Protein AF-A0A7C3FWZ3-F1 (afdb_monomer)

Nearest PDB structures (foldseek):
  8wqk-assembly2_B  TM=5.902E-01  e=4.882E+00  Porcine epidemic diarrhea virus
  1sfx-assembly1_A  TM=4.108E-01  e=3.159E+00  Archaeoglobus fulgidus DSM 4304
  8xu8-assembly1_SK  TM=3.713E-01  e=8.723E+00  Saccharomyces cerevisiae S288C
  8h4i-assembly1_R  TM=2.753E-01  e=5.644E+00  Homo sapiens

Sequence (38 aa):
NLYKDVVFAKKYLQQKKFRVTITGKDYIFVTATSIRKN

pLDDT: mean 89.81, std 8.81, range [60.34, 96.5]

Secondary structure (DSSP, 8-state):
-HHHHHHHHHHHHHHTTEEEEEE-SSS-EEEEEE----

Mean predicted aligned error: 3.89 Å

Organism: NCBI:txid202747

Solvent-accessible surface area (backbone atoms only — not comparable to full-atom values): 2417 Å² total; per-residue (Å²): 112,70,69,59,54,55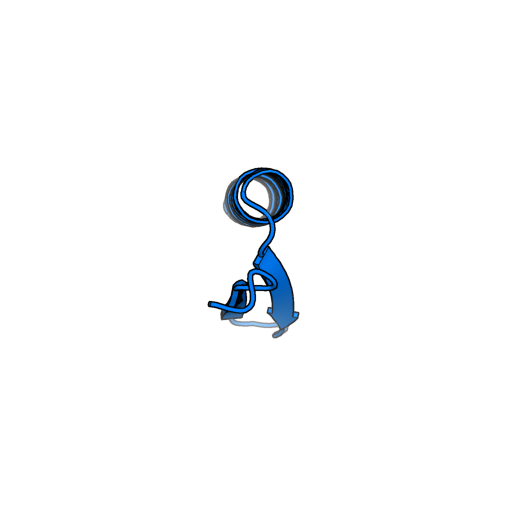,54,47,51,48,53,55,41,44,75,72,45,27,53,69,48,76,46,74,89,93,54,82,45,79,48,74,42,75,64,70,74,130

Structure (mmCIF, N/CA/C/O backbone):
data_AF-A0A7C3FWZ3-F1
#
_entry.id   AF-A0A7C3FWZ3-F1
#
loop_
_atom_site.group_PDB
_atom_site.id
_atom_site.type_symbol
_atom_site.label_atom_id
_atom_site.label_alt_id
_atom_site.label_comp_id
_atom_site.label_asym_id
_atom_site.label_entity_id
_atom_site.label_seq_id
_atom_site.pdbx_PDB_ins_code
_atom_site.Cartn_x
_atom_site.Cartn_y
_atom_site.Cartn_z
_atom_site.occupancy
_atom_site.B_iso_or_equiv
_atom_site.auth_seq_id
_atom_site.auth_comp_id
_atom_site.auth_asym_id
_atom_site.auth_atom_id
_atom_site.pdbx_PDB_model_num
ATOM 1 N N . ASN A 1 1 ? -2.077 3.441 -17.394 1.00 69.31 1 ASN A N 1
ATOM 2 C CA . ASN A 1 1 ? -3.203 2.803 -16.682 1.00 69.31 1 ASN A CA 1
ATOM 3 C C . ASN A 1 1 ? -2.806 2.231 -15.324 1.00 69.31 1 ASN A C 1
ATOM 5 O O . ASN A 1 1 ? -3.426 2.651 -14.367 1.00 69.31 1 ASN A O 1
ATOM 9 N N . LEU A 1 2 ? -1.697 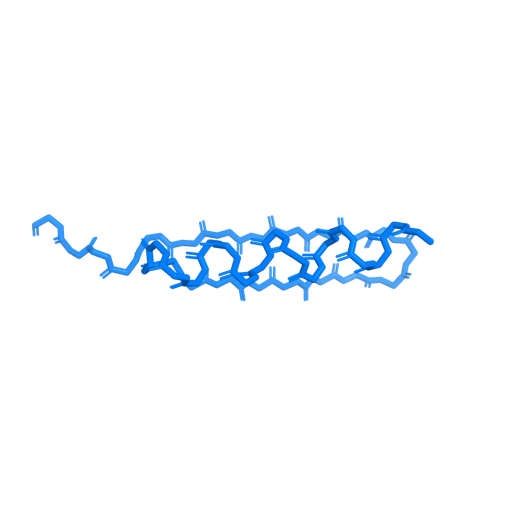1.496 -15.168 1.00 79.69 2 LEU A N 1
ATOM 10 C CA . LEU A 1 2 ? -1.267 0.931 -13.868 1.00 79.69 2 LEU A CA 1
ATOM 11 C C . LEU A 1 2 ? -1.094 1.934 -12.699 1.00 79.69 2 LEU A C 1
ATOM 13 O O . LEU A 1 2 ? -1.536 1.681 -11.583 1.00 79.69 2 LEU A O 1
ATOM 17 N N . TYR A 1 3 ? -0.482 3.100 -12.936 1.00 84.06 3 TYR A N 1
ATOM 18 C CA . TYR A 1 3 ? -0.263 4.092 -11.867 1.00 84.06 3 TYR A CA 1
ATOM 19 C C . TYR A 1 3 ? -1.576 4.645 -11.285 1.00 84.06 3 TYR A C 1
ATOM 21 O O . TYR A 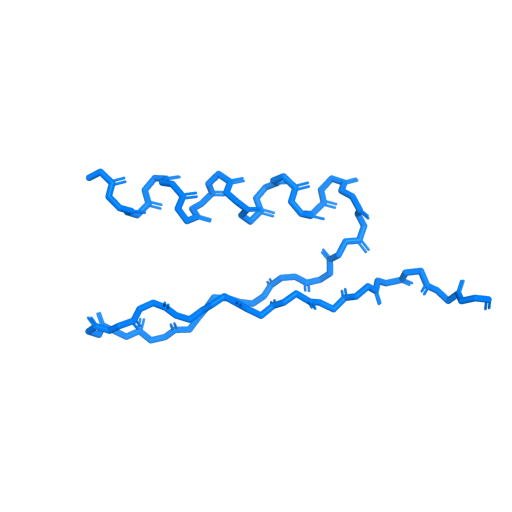1 3 ? -1.664 4.921 -10.089 1.00 84.06 3 TYR A O 1
ATOM 29 N N . LYS A 1 4 ? -2.622 4.777 -12.113 1.00 89.50 4 LYS A N 1
ATOM 30 C CA . LYS A 1 4 ? -3.938 5.251 -11.662 1.00 89.50 4 LYS A CA 1
ATOM 31 C C . LYS A 1 4 ? -4.595 4.230 -10.734 1.00 89.50 4 LYS A C 1
ATOM 33 O O . LYS A 1 4 ? -5.127 4.625 -9.698 1.00 89.50 4 LYS A O 1
ATOM 38 N N . ASP A 1 5 ? -4.475 2.945 -11.059 1.00 91.50 5 ASP A N 1
ATOM 39 C CA . ASP A 1 5 ? -5.029 1.847 -10.260 1.00 91.50 5 ASP A CA 1
ATOM 40 C C . ASP A 1 5 ? -4.342 1.753 -8.890 1.00 91.50 5 ASP A C 1
ATOM 42 O O . ASP A 1 5 ? -5.003 1.640 -7.858 1.00 91.50 5 ASP A O 1
ATOM 46 N N . VAL A 1 6 ? -3.017 1.925 -8.850 1.00 92.44 6 VAL A N 1
ATOM 47 C CA . VAL A 1 6 ? -2.237 1.970 -7.601 1.00 92.44 6 VAL A CA 1
ATOM 48 C C . VAL A 1 6 ? -2.646 3.161 -6.728 1.00 92.44 6 VAL A C 1
ATOM 50 O O . VAL A 1 6 ? -2.829 3.027 -5.514 1.00 92.44 6 VAL A O 1
ATOM 53 N N . VAL A 1 7 ? -2.815 4.343 -7.328 1.00 92.19 7 VAL A N 1
ATOM 54 C CA . VAL A 1 7 ? -3.259 5.543 -6.601 1.00 92.19 7 VAL A CA 1
ATOM 55 C C . VAL A 1 7 ? -4.686 5.370 -6.079 1.00 92.19 7 VAL A C 1
ATOM 57 O O . VAL A 1 7 ? -4.976 5.783 -4.952 1.00 92.19 7 VAL A O 1
ATOM 60 N N . PHE A 1 8 ? -5.571 4.740 -6.854 1.00 94.94 8 PHE A N 1
ATOM 61 C CA . PHE A 1 8 ? -6.921 4.403 -6.412 1.00 94.94 8 PHE A CA 1
ATOM 62 C C . PHE A 1 8 ? -6.893 3.447 -5.214 1.00 94.94 8 PHE A C 1
ATOM 64 O O . PHE A 1 8 ? -7.506 3.743 -4.187 1.00 94.94 8 PHE A O 1
ATOM 71 N N . ALA A 1 9 ? -6.112 2.365 -5.292 1.00 94.69 9 ALA A N 1
ATOM 72 C CA . ALA A 1 9 ? -5.952 1.404 -4.203 1.00 94.69 9 ALA A CA 1
ATOM 73 C C . ALA A 1 9 ? -5.449 2.076 -2.915 1.00 94.69 9 ALA A C 1
ATOM 75 O O . ALA A 1 9 ? -6.002 1.851 -1.837 1.00 94.69 9 ALA A O 1
ATOM 76 N N . LYS A 1 10 ? -4.465 2.982 -3.022 1.00 95.12 10 LYS A N 1
ATOM 77 C CA . LYS A 1 10 ? -3.991 3.783 -1.883 1.00 95.12 10 LYS A CA 1
ATOM 78 C C . LYS A 1 10 ? -5.115 4.606 -1.258 1.00 95.12 10 LYS A C 1
ATOM 80 O O . LYS A 1 10 ? -5.280 4.557 -0.040 1.00 95.12 10 LYS A O 1
ATOM 85 N N . LYS A 1 11 ? -5.892 5.341 -2.062 1.00 95.75 11 LYS A N 1
ATOM 86 C CA . LYS A 1 11 ? -7.007 6.164 -1.559 1.00 95.75 11 LYS A CA 1
ATOM 87 C C . LYS A 1 11 ? -8.070 5.311 -0.868 1.00 95.75 11 LYS A C 1
ATOM 89 O O . LYS A 1 11 ? -8.510 5.660 0.224 1.00 95.75 11 LYS A O 1
ATOM 94 N N . TYR A 1 12 ? -8.438 4.182 -1.469 1.00 96.12 12 TYR A N 1
ATOM 95 C CA . TYR A 1 12 ? -9.415 3.253 -0.905 1.00 96.12 12 TYR A CA 1
ATOM 96 C C . TYR A 1 12 ? -8.972 2.711 0.465 1.00 96.12 12 TYR A C 1
ATOM 98 O O . TYR A 1 12 ? -9.720 2.763 1.440 1.00 96.12 12 TYR A O 1
ATOM 106 N N . LEU A 1 13 ? -7.720 2.265 0.580 1.00 95.50 13 LEU A N 1
ATOM 107 C CA . LEU A 1 13 ? -7.165 1.737 1.830 1.00 95.50 13 LEU A CA 1
ATOM 108 C C . LEU A 1 13 ? -7.021 2.816 2.915 1.00 95.50 13 LEU A C 1
ATOM 110 O O . LEU A 1 13 ? -7.300 2.562 4.089 1.00 95.50 13 LEU A O 1
ATOM 114 N N . GLN A 1 14 ? -6.665 4.046 2.537 1.00 95.06 14 GLN A N 1
ATOM 115 C CA . GLN A 1 14 ? -6.622 5.180 3.465 1.00 95.06 14 GLN A C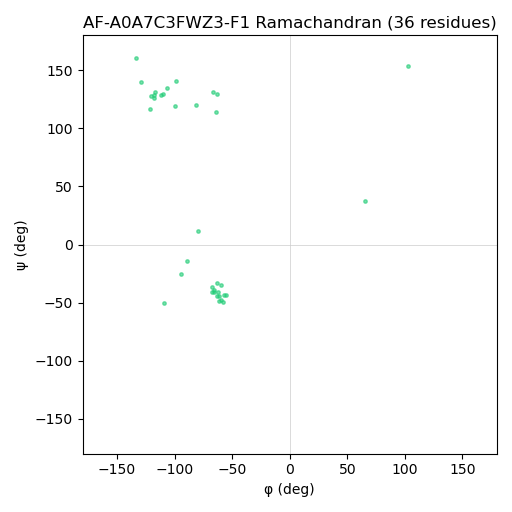A 1
ATOM 116 C C . GLN A 1 14 ? -8.004 5.493 4.062 1.00 95.06 14 GLN A C 1
ATOM 118 O O . GLN A 1 14 ? -8.105 5.722 5.270 1.00 95.06 14 GLN A O 1
ATOM 123 N N . GLN A 1 15 ? -9.081 5.435 3.265 1.00 96.00 15 GLN A N 1
ATOM 124 C CA . GLN A 1 15 ? -10.457 5.593 3.769 1.00 96.00 15 GLN A CA 1
ATOM 125 C C . GLN A 1 15 ? -10.807 4.528 4.816 1.00 96.00 15 GLN A C 1
ATOM 127 O O . GLN A 1 15 ? -11.480 4.816 5.805 1.00 96.00 15 GLN A O 1
ATOM 132 N N . LYS A 1 16 ? -10.284 3.309 4.646 1.00 94.75 16 LYS A N 1
ATOM 133 C CA . LYS A 1 16 ? -10.444 2.187 5.581 1.00 94.75 16 LYS A CA 1
ATOM 134 C C . LYS A 1 16 ? -9.505 2.249 6.797 1.00 94.75 16 LYS A C 1
ATOM 136 O O . LYS A 1 16 ? -9.438 1.282 7.547 1.00 94.75 16 LYS A O 1
ATOM 141 N N . LYS A 1 17 ? -8.825 3.381 7.032 1.00 94.00 17 LYS A N 1
ATOM 142 C CA . LYS A 1 17 ? -7.900 3.616 8.161 1.00 94.00 17 LYS A CA 1
ATOM 143 C C . LYS A 1 17 ? -6.644 2.734 8.133 1.00 94.00 17 LYS A C 1
ATOM 145 O O . LYS A 1 17 ? -6.133 2.336 9.179 1.00 94.00 17 LYS A O 1
ATOM 150 N N . PHE A 1 18 ? -6.112 2.481 6.939 1.00 96.50 18 PHE A N 1
ATOM 151 C CA . PHE A 1 18 ? -4.786 1.890 6.762 1.00 96.50 18 PHE A CA 1
ATOM 152 C C . PHE A 1 18 ? -3.744 2.968 6.453 1.00 96.50 18 PHE A C 1
ATOM 154 O O . PHE A 1 18 ? -3.987 3.894 5.675 1.00 96.50 18 PHE A O 1
ATOM 161 N N . ARG A 1 19 ? -2.545 2.821 7.022 1.00 94.75 19 ARG A N 1
ATOM 162 C CA . ARG A 1 19 ? -1.349 3.547 6.591 1.00 94.75 19 ARG A CA 1
ATOM 163 C C . ARG A 1 19 ? -0.786 2.816 5.382 1.00 94.75 19 ARG A C 1
ATOM 165 O O . ARG A 1 19 ? -0.452 1.641 5.494 1.00 94.75 19 ARG A O 1
ATOM 172 N N . VAL A 1 20 ? -0.691 3.504 4.249 1.00 96.25 20 VAL A N 1
ATOM 173 C CA . VAL A 1 20 ? -0.268 2.904 2.978 1.00 96.25 20 VAL A CA 1
ATOM 174 C C . VAL A 1 20 ? 1.021 3.550 2.493 1.00 96.25 20 VAL A C 1
ATOM 176 O O . VAL A 1 20 ? 1.080 4.774 2.352 1.00 96.25 20 VAL A O 1
ATOM 179 N N . THR A 1 21 ? 2.012 2.721 2.177 1.00 95.25 21 THR A N 1
ATOM 180 C CA . THR A 1 21 ? 3.291 3.128 1.588 1.00 95.25 21 THR A CA 1
ATOM 181 C C . THR A 1 21 ? 3.422 2.487 0.213 1.00 95.25 21 THR A C 1
ATOM 183 O O . THR A 1 21 ? 3.194 1.288 0.071 1.00 95.25 21 THR A O 1
ATOM 186 N N . ILE A 1 22 ? 3.770 3.288 -0.794 1.00 93.38 22 ILE A N 1
ATOM 187 C CA . ILE A 1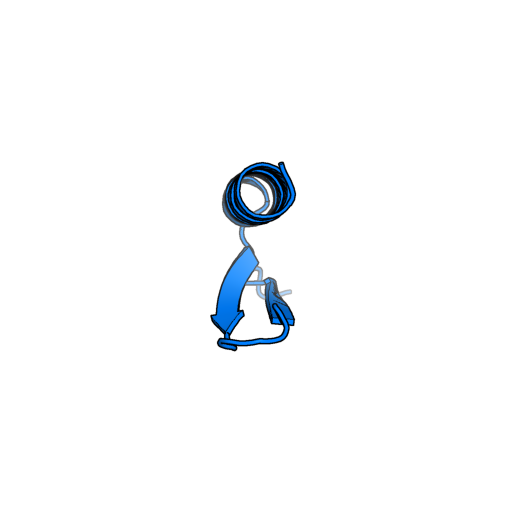 22 ? 4.068 2.807 -2.146 1.00 93.38 22 ILE A CA 1
ATOM 188 C C . ILE A 1 22 ? 5.567 2.993 -2.376 1.00 93.38 22 ILE A C 1
ATOM 190 O O . ILE A 1 22 ? 6.070 4.093 -2.139 1.00 93.38 22 ILE A O 1
ATOM 194 N N . THR A 1 23 ? 6.269 1.957 -2.826 1.00 93.56 23 THR A N 1
ATOM 195 C CA . THR A 1 23 ? 7.711 2.000 -3.112 1.00 93.56 23 THR A CA 1
ATOM 196 C C . THR A 1 23 ? 8.046 1.366 -4.461 1.00 93.56 23 THR A C 1
ATOM 198 O O . THR A 1 23 ? 7.272 0.578 -5.001 1.00 93.56 23 THR A O 1
ATOM 201 N N . GLY A 1 24 ? 9.227 1.712 -4.982 1.00 87.56 24 GLY A N 1
ATOM 202 C CA . GLY A 1 24 ? 9.826 1.112 -6.176 1.00 87.56 24 GLY A CA 1
ATOM 203 C C . GLY A 1 24 ? 9.709 1.959 -7.452 1.00 87.56 24 GLY A C 1
ATOM 204 O O . GLY A 1 24 ? 8.848 2.833 -7.563 1.00 87.56 24 GLY A O 1
ATOM 205 N N . LYS A 1 25 ? 10.661 1.743 -8.374 1.00 80.00 25 LYS A N 1
ATOM 206 C CA . LYS A 1 25 ? 10.858 2.522 -9.613 1.00 80.00 25 LYS A CA 1
ATOM 207 C C . LYS A 1 25 ? 10.467 1.718 -10.855 1.00 80.00 25 LYS A C 1
ATOM 209 O O . LYS A 1 25 ? 9.660 2.193 -11.644 1.00 80.00 25 LYS A O 1
ATOM 214 N N . ASP A 1 26 ? 10.977 0.492 -10.966 1.00 87.38 26 ASP A N 1
ATOM 215 C CA . ASP A 1 26 ? 10.660 -0.434 -12.066 1.00 87.38 26 ASP A CA 1
ATOM 216 C C . ASP A 1 26 ? 9.514 -1.398 -11.712 1.00 87.38 26 ASP A C 1
ATOM 218 O O . ASP A 1 26 ? 8.772 -1.848 -12.582 1.00 87.38 26 ASP A O 1
ATOM 222 N N . TYR A 1 27 ? 9.317 -1.653 -10.414 1.00 87.88 27 TYR A N 1
ATOM 223 C CA . TYR A 1 27 ? 8.214 -2.439 -9.861 1.00 87.88 27 TYR A CA 1
ATOM 224 C C . TYR A 1 27 ? 7.537 -1.650 -8.752 1.00 87.88 27 TYR A C 1
ATOM 226 O O . TYR A 1 27 ? 8.212 -0.997 -7.959 1.00 87.88 27 TYR A O 1
ATOM 234 N N . ILE A 1 28 ? 6.209 -1.713 -8.691 1.00 90.31 28 ILE A N 1
ATOM 235 C CA . ILE A 1 28 ? 5.428 -0.987 -7.693 1.00 90.31 28 ILE A CA 1
ATOM 236 C C . ILE A 1 28 ? 5.056 -1.941 -6.564 1.00 90.31 28 ILE A C 1
ATOM 238 O O . ILE A 1 28 ? 4.323 -2.905 -6.774 1.00 90.31 28 ILE A O 1
ATOM 242 N N . PHE A 1 29 ? 5.502 -1.627 -5.355 1.00 92.50 29 PHE A N 1
ATOM 243 C CA . PHE A 1 29 ? 5.124 -2.331 -4.136 1.00 92.50 29 PHE A CA 1
ATOM 244 C C . PHE A 1 29 ? 4.173 -1.468 -3.317 1.00 92.50 29 PHE A C 1
ATOM 246 O O . PHE A 1 29 ? 4.412 -0.275 -3.131 1.00 92.50 29 PHE A O 1
ATOM 253 N N . VAL A 1 30 ? 3.091 -2.068 -2.820 1.00 93.50 30 VAL A N 1
ATOM 254 C CA . VAL A 1 30 ? 2.100 -1.398 -1.972 1.00 93.50 30 VAL A CA 1
ATOM 255 C C . VAL A 1 30 ? 2.012 -2.143 -0.649 1.00 93.50 30 VAL A C 1
ATOM 257 O O . VAL A 1 30 ? 1.585 -3.293 -0.608 1.00 93.50 30 VAL A O 1
ATOM 260 N N . THR A 1 31 ? 2.378 -1.471 0.439 1.00 95.00 31 THR A N 1
ATOM 261 C CA . THR A 1 31 ? 2.292 -2.014 1.799 1.00 95.00 31 THR A CA 1
ATOM 262 C C . THR A 1 31 ? 1.218 -1.266 2.573 1.00 95.00 31 THR A C 1
ATOM 264 O O . THR A 1 31 ? 1.244 -0.035 2.629 1.00 95.00 31 THR A O 1
ATOM 267 N N . ALA A 1 32 ? 0.286 -1.993 3.192 1.00 95.56 32 ALA A N 1
ATOM 268 C CA . ALA A 1 32 ? -0.785 -1.428 4.008 1.00 95.56 32 ALA A CA 1
ATOM 269 C C . ALA A 1 32 ? -0.714 -1.962 5.442 1.00 95.56 32 ALA A C 1
ATOM 271 O O . ALA A 1 32 ? -0.690 -3.168 5.669 1.00 95.56 32 ALA A O 1
ATOM 272 N N . THR A 1 33 ? -0.709 -1.059 6.418 1.00 95.31 33 THR A N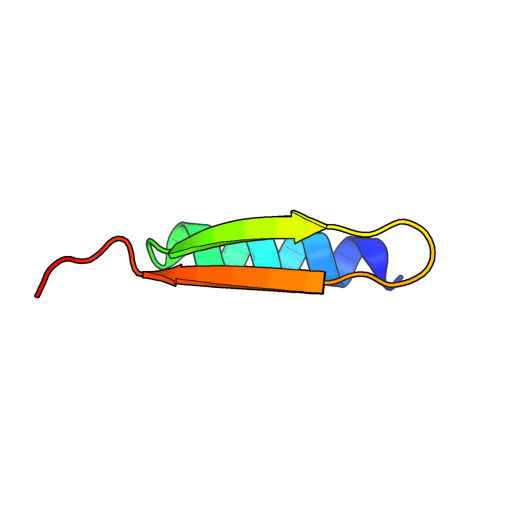 1
ATOM 273 C CA . THR A 1 33 ? -0.727 -1.395 7.847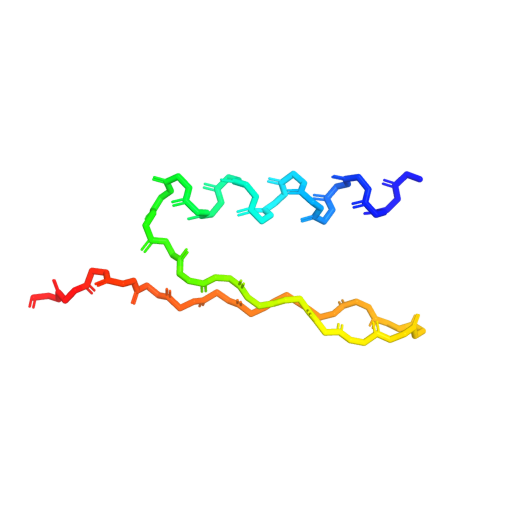 1.00 95.31 33 THR A CA 1
ATOM 274 C C . THR A 1 33 ? -1.995 -0.833 8.472 1.00 95.31 33 THR A C 1
ATOM 276 O O . THR A 1 33 ? -2.267 0.361 8.333 1.00 95.31 33 THR A O 1
ATOM 279 N N . SER A 1 34 ? -2.779 -1.672 9.152 1.00 93.25 34 SER A N 1
ATOM 280 C CA . SER A 1 34 ? -3.972 -1.207 9.869 1.00 93.25 34 SER A CA 1
ATOM 281 C C . SER A 1 34 ? -3.566 -0.237 10.977 1.00 93.25 34 SER A C 1
ATOM 283 O O . SER A 1 34 ? -2.676 -0.539 11.768 1.00 93.25 34 SER A O 1
ATOM 285 N N . ILE A 1 35 ? -4.205 0.934 11.029 1.00 90.25 35 ILE A N 1
ATOM 286 C CA . ILE A 1 35 ? -4.005 1.912 12.112 1.00 90.25 35 ILE A CA 1
ATOM 287 C C . ILE A 1 35 ? -4.980 1.642 13.267 1.00 90.25 35 ILE A C 1
ATOM 289 O O . ILE A 1 35 ? -4.795 2.155 14.370 1.00 90.25 35 ILE A O 1
ATOM 293 N N . ARG A 1 36 ? -6.013 0.814 13.056 1.00 81.19 36 ARG A N 1
ATOM 294 C CA . ARG A 1 36 ? -6.853 0.353 14.163 1.00 81.19 36 ARG A CA 1
ATOM 295 C C . ARG A 1 36 ? -5.996 -0.483 15.113 1.00 81.19 36 ARG A C 1
ATOM 297 O O . ARG A 1 36 ? -5.542 -1.562 14.742 1.00 81.19 36 ARG A O 1
ATOM 304 N N . LYS A 1 37 ? -5.805 0.029 16.330 1.00 62.59 37 LYS A N 1
ATOM 305 C CA . LYS A 1 37 ? -5.527 -0.807 17.496 1.00 62.59 37 LYS A CA 1
ATOM 306 C C . LYS A 1 37 ? -6.785 -1.635 17.762 1.00 62.59 37 LYS A C 1
ATOM 308 O O . LYS A 1 37 ? -7.882 -1.072 1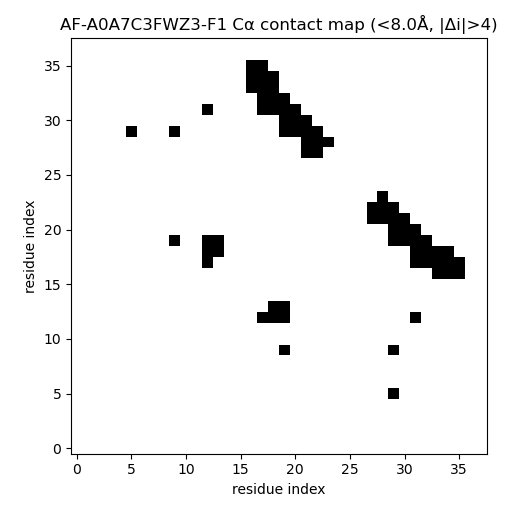7.734 1.00 62.59 37 LYS A O 1
ATOM 313 N N . ASN A 1 38 ? -6.606 -2.943 17.940 1.00 60.34 38 ASN A N 1
ATOM 314 C CA . ASN A 1 38 ? -7.576 -3.742 18.686 1.00 60.34 38 ASN A CA 1
ATOM 315 C C . ASN A 1 38 ? -7.768 -3.140 20.080 1.00 60.34 38 ASN A C 1
ATOM 317 O O . ASN A 1 38 ? -6.780 -2.563 20.599 1.00 60.34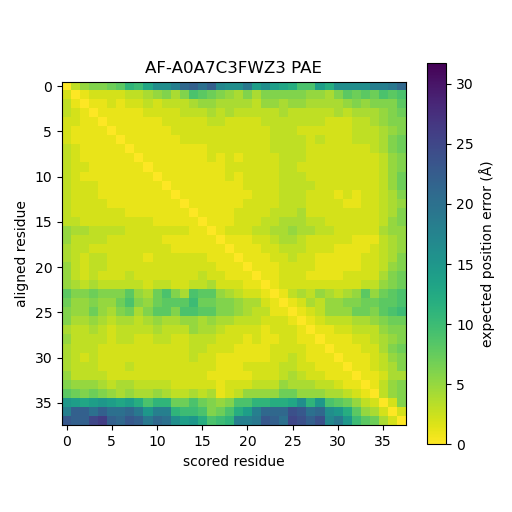 38 ASN A O 1
#

Radius of gyration: 10.82 Å; Cα contacts (8 Å, |Δi|>4): 36; chains: 1; bounding box: 21×10×35 Å

Foldseek 3Di:
DVVVVVVVVCVVLVVVQWDWDWDDDVDIDIDTDHPDDD